Protein AF-A0A2W4JZ59-F1 (afdb_monomer_lite)

Foldseek 3Di:
DKWKWFQALNDTDTQPPWDDDPPDTDGDDDQLDPQQRVSHNPPDGHGPPDMDMDDDDDD

Radius of gyration: 12.39 Å; chains: 1; bounding box: 32×18×29 Å

Secondary structure (DSSP, 8-state):
-EEEEEEETTEEEEETT-EEETTEEE----TTSTTSSS---SS-------EEEEE----

Structure (mmCIF, N/CA/C/O backbone):
data_AF-A0A2W4JZ59-F1
#
_entry.id   AF-A0A2W4JZ59-F1
#
loop_
_atom_site.group_PDB
_atom_site.id
_atom_site.type_symbol
_atom_site.label_atom_id
_atom_site.label_alt_id
_atom_site.label_comp_id
_atom_site.label_asym_id
_atom_site.label_entity_id
_atom_site.label_seq_id
_atom_site.pdbx_PDB_ins_code
_atom_site.Cartn_x
_atom_site.Cartn_y
_atom_site.Cartn_z
_atom_site.occupancy
_atom_site.B_iso_or_equiv
_atom_site.auth_seq_id
_atom_site.auth_comp_id
_atom_site.auth_asym_id
_atom_site.auth_atom_id
_atom_site.pdbx_PDB_model_num
ATOM 1 N N . MET A 1 1 ? -14.673 6.692 9.663 1.00 71.19 1 MET A N 1
ATOM 2 C CA . MET A 1 1 ? -14.019 5.524 9.017 1.00 71.19 1 MET A CA 1
ATOM 3 C C . MET A 1 1 ? -12.532 5.567 9.314 1.00 71.19 1 MET A C 1
ATOM 5 O O . MET A 1 1 ? -11.969 6.657 9.347 1.00 71.19 1 MET A O 1
ATOM 9 N N . THR A 1 2 ? -11.919 4.410 9.541 1.00 86.94 2 THR A N 1
ATOM 10 C CA . THR A 1 2 ? -10.473 4.289 9.758 1.00 86.94 2 THR A CA 1
ATOM 11 C C . THR A 1 2 ? -9.759 4.197 8.410 1.00 86.94 2 THR A C 1
ATOM 13 O O . THR A 1 2 ? -10.224 3.492 7.518 1.00 86.94 2 THR A O 1
ATOM 16 N N . GLN A 1 3 ? -8.662 4.928 8.244 1.00 92.44 3 GLN A N 1
ATOM 17 C CA . GLN A 1 3 ? -7.867 4.994 7.019 1.00 92.44 3 GLN A CA 1
ATOM 18 C C . GLN A 1 3 ? -6.432 4.556 7.308 1.00 92.44 3 GLN A C 1
ATOM 20 O O . GLN A 1 3 ? -5.875 4.915 8.346 1.00 92.44 3 GLN A O 1
ATOM 25 N N . ALA A 1 4 ? -5.829 3.818 6.379 1.00 94.06 4 ALA A N 1
ATOM 26 C CA . ALA A 1 4 ? -4.412 3.481 6.425 1.00 94.06 4 ALA A CA 1
ATOM 27 C C . ALA A 1 4 ? -3.606 4.408 5.508 1.00 94.06 4 ALA A C 1
ATOM 29 O O . ALA A 1 4 ? -4.057 4.786 4.421 1.00 94.06 4 ALA A O 1
ATOM 30 N N . TRP A 1 5 ? -2.407 4.750 5.960 1.00 94.56 5 TRP A N 1
ATOM 31 C CA . TRP A 1 5 ? -1.459 5.621 5.279 1.00 94.56 5 TRP A CA 1
ATOM 32 C C . TRP A 1 5 ? -0.072 4.988 5.332 1.00 94.56 5 TRP A C 1
ATOM 34 O O . TRP A 1 5 ? 0.294 4.373 6.337 1.00 94.56 5 TRP A O 1
ATOM 44 N N . LYS A 1 6 ? 0.695 5.156 4.259 1.00 92.75 6 LYS A N 1
ATOM 45 C CA . LYS A 1 6 ? 2.062 4.652 4.127 1.00 92.75 6 LYS A CA 1
ATOM 46 C C . LYS A 1 6 ? 2.994 5.804 3.771 1.00 92.75 6 LYS A C 1
ATOM 48 O O . LYS A 1 6 ? 2.609 6.669 2.985 1.00 92.75 6 LYS A O 1
ATOM 53 N N . LEU A 1 7 ? 4.194 5.822 4.346 1.00 92.00 7 LEU A N 1
ATOM 54 C CA . LEU A 1 7 ? 5.221 6.784 3.951 1.00 92.00 7 LEU A CA 1
ATOM 55 C C . LEU A 1 7 ? 5.935 6.279 2.690 1.00 92.00 7 LEU A C 1
ATOM 57 O O . LEU A 1 7 ? 6.549 5.215 2.711 1.00 92.00 7 LEU A O 1
ATOM 61 N N . VAL A 1 8 ? 5.862 7.042 1.604 1.00 92.50 8 VAL A N 1
ATOM 62 C CA . VAL A 1 8 ? 6.431 6.713 0.289 1.00 92.50 8 VAL A CA 1
ATOM 63 C C . VAL A 1 8 ? 7.223 7.929 -0.178 1.00 92.50 8 VAL A C 1
ATOM 65 O O . VAL A 1 8 ? 6.686 9.031 -0.217 1.00 92.50 8 VAL A O 1
ATOM 68 N N . GLY A 1 9 ? 8.523 7.775 -0.443 1.00 87.69 9 GLY A N 1
ATOM 69 C CA . GLY A 1 9 ? 9.367 8.897 -0.889 1.00 87.69 9 GLY A CA 1
ATOM 70 C C . GLY A 1 9 ? 9.434 10.094 0.079 1.00 87.69 9 GLY A C 1
ATOM 71 O O . GLY A 1 9 ? 9.794 11.191 -0.332 1.00 87.69 9 GLY A O 1
ATOM 72 N N . G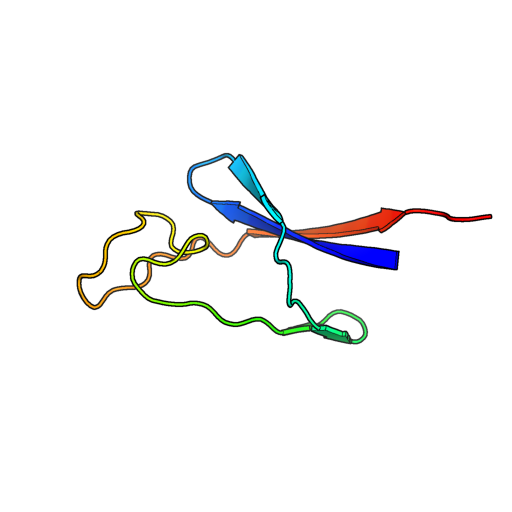LY A 1 10 ? 9.080 9.905 1.358 1.00 88.69 10 GLY A N 1
ATOM 73 C CA . GLY A 1 10 ? 8.995 10.981 2.355 1.00 88.69 10 GLY A CA 1
ATOM 74 C C . GLY A 1 10 ? 7.622 11.655 2.472 1.00 88.69 10 GLY A C 1
ATOM 75 O O . GLY A 1 10 ? 7.455 12.527 3.323 1.00 88.69 10 GLY A O 1
ATOM 76 N N . GLU A 1 11 ? 6.628 11.223 1.694 1.00 91.06 11 GLU A N 1
ATOM 77 C CA . GLU A 1 11 ? 5.257 11.735 1.734 1.00 91.06 11 GLU A CA 1
ATOM 78 C C . GLU A 1 11 ? 4.258 10.662 2.182 1.00 91.06 11 GLU A C 1
ATOM 80 O O . GLU A 1 11 ? 4.437 9.467 1.949 1.00 91.06 11 GLU A O 1
ATOM 85 N N . TRP A 1 12 ? 3.189 11.081 2.863 1.00 92.50 12 TRP A N 1
ATOM 86 C CA . TRP A 1 12 ? 2.133 10.165 3.293 1.00 92.50 12 TRP A CA 1
ATOM 87 C C . TRP A 1 12 ? 1.142 9.916 2.158 1.00 92.50 12 TRP A C 1
ATOM 89 O O . TRP A 1 12 ? 0.341 10.785 1.814 1.00 92.50 12 TRP A O 1
ATOM 99 N N . ALA A 1 13 ? 1.143 8.695 1.632 1.00 93.00 13 ALA A N 1
ATOM 100 C CA . ALA A 1 13 ? 0.185 8.227 0.642 1.00 93.00 13 ALA A CA 1
ATOM 101 C C . ALA A 1 13 ? -0.965 7.466 1.318 1.00 93.00 13 ALA A C 1
ATOM 103 O O . ALA A 1 13 ? -0.750 6.591 2.165 1.00 93.00 13 ALA A O 1
ATOM 104 N N . ARG A 1 14 ? -2.211 7.778 0.936 1.00 93.25 14 ARG A N 1
ATOM 105 C CA . ARG A 1 14 ? -3.390 7.033 1.402 1.00 93.25 14 ARG A CA 1
ATOM 106 C C . ARG A 1 14 ? -3.421 5.653 0.746 1.00 93.25 14 ARG A C 1
ATOM 108 O O . ARG A 1 14 ? -3.416 5.554 -0.478 1.00 93.25 14 ARG A O 1
ATOM 115 N N . VAL A 1 15 ? -3.584 4.603 1.547 1.00 94.38 15 VAL A N 1
ATOM 116 C CA . VAL A 1 15 ? -3.805 3.238 1.050 1.00 94.38 15 VAL A CA 1
ATOM 117 C C . VAL A 1 15 ? -5.310 3.034 0.864 1.00 94.38 15 VAL A C 1
ATOM 119 O O . VAL A 1 15 ? -6.035 2.750 1.818 1.00 94.38 15 VAL A O 1
ATOM 122 N N . ALA A 1 16 ? -5.800 3.283 -0.354 1.00 90.25 16 ALA A N 1
ATOM 123 C CA . ALA A 1 16 ? -7.234 3.389 -0.640 1.00 90.25 16 ALA A CA 1
ATOM 124 C C . ALA A 1 16 ? -8.022 2.103 -0.334 1.00 90.25 16 ALA A C 1
ATOM 126 O O . ALA A 1 16 ? -9.093 2.196 0.267 1.00 90.25 16 ALA A O 1
ATOM 127 N N . ASP A 1 17 ? -7.450 0.946 -0.675 1.00 90.81 17 ASP A N 1
ATOM 128 C CA . ASP A 1 17 ? -8.081 -0.377 -0.567 1.00 90.81 17 ASP A CA 1
ATOM 129 C C . ASP A 1 17 ? -7.562 -1.184 0.635 1.00 90.81 17 ASP A C 1
ATOM 131 O O . ASP A 1 17 ? -7.584 -2.415 0.644 1.00 90.81 17 ASP A O 1
ATOM 135 N N . ALA A 1 18 ? -7.053 -0.492 1.659 1.00 93.94 18 ALA A N 1
ATOM 136 C CA . ALA A 1 18 ? -6.596 -1.141 2.877 1.00 93.94 18 ALA A CA 1
ATOM 137 C C . ALA A 1 18 ? -7.760 -1.777 3.648 1.00 93.94 18 ALA A C 1
ATOM 139 O O . ALA A 1 18 ? -8.737 -1.112 4.002 1.00 93.94 18 ALA A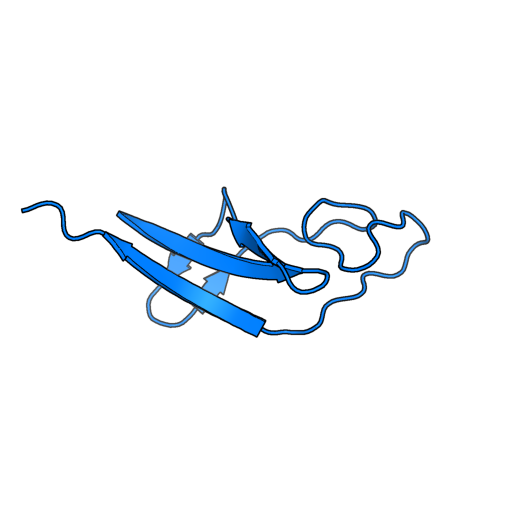 O 1
ATOM 140 N N . VAL A 1 19 ? -7.593 -3.045 4.011 1.00 95.00 19 VAL A N 1
ATOM 141 C CA . VAL A 1 19 ? -8.442 -3.740 4.978 1.00 95.00 19 VAL A CA 1
ATOM 142 C C . VAL A 1 19 ? -7.761 -3.684 6.339 1.00 95.00 19 VAL A C 1
ATOM 144 O O . VAL A 1 19 ? -6.653 -4.189 6.507 1.00 95.00 19 VAL A O 1
ATOM 147 N N . ILE A 1 20 ? -8.424 -3.067 7.318 1.00 92.69 20 ILE A N 1
ATOM 148 C CA . ILE A 1 20 ? -7.923 -2.957 8.692 1.00 92.69 20 ILE A CA 1
ATOM 149 C C . ILE A 1 20 ? -8.693 -3.944 9.572 1.00 92.69 20 ILE A C 1
ATOM 151 O O . ILE A 1 20 ? -9.913 -3.842 9.698 1.00 92.69 20 ILE A O 1
ATOM 155 N N . SER A 1 21 ? -7.982 -4.879 10.202 1.00 93.31 21 SER A N 1
ATOM 156 C CA . SER A 1 21 ? -8.532 -5.861 11.140 1.00 93.31 21 SER A CA 1
ATOM 157 C C . SER A 1 21 ? -7.716 -5.862 12.429 1.00 93.31 21 SER A C 1
ATOM 159 O O . SER A 1 21 ? -6.604 -6.387 12.475 1.00 93.31 21 SER A O 1
ATOM 161 N N . GLY A 1 22 ? -8.257 -5.256 13.490 1.00 90.12 22 GLY A N 1
ATOM 162 C CA . GLY A 1 22 ? -7.526 -5.054 14.742 1.00 90.12 22 GLY A CA 1
ATOM 163 C C . GLY A 1 22 ? -6.280 -4.195 14.516 1.00 90.12 22 GLY A C 1
ATOM 164 O O . GLY A 1 22 ? -6.390 -3.029 14.145 1.00 90.12 22 GLY A O 1
ATOM 165 N N . THR A 1 23 ? -5.102 -4.780 14.725 1.00 89.56 23 THR A N 1
ATOM 166 C CA . THR A 1 23 ? -3.793 -4.146 14.489 1.00 89.56 23 THR A CA 1
ATOM 167 C C . THR A 1 23 ? -3.160 -4.540 13.150 1.00 89.56 23 THR A C 1
ATOM 169 O O . THR A 1 23 ? -2.024 -4.162 12.876 1.00 89.56 23 THR A O 1
ATOM 172 N N . THR A 1 24 ? -3.869 -5.298 12.309 1.00 91.94 24 THR A N 1
ATOM 173 C CA . THR A 1 24 ? -3.388 -5.750 10.999 1.00 91.94 24 THR A CA 1
ATOM 174 C C . THR A 1 24 ? -3.951 -4.875 9.884 1.00 91.94 24 THR A C 1
ATOM 176 O O . THR A 1 24 ? -5.156 -4.633 9.829 1.00 91.94 24 THR A O 1
ATOM 179 N N . VAL A 1 25 ? -3.078 -4.443 8.970 1.00 92.94 25 VAL A N 1
ATOM 180 C CA . VAL A 1 25 ? -3.445 -3.772 7.716 1.00 92.94 25 VAL A CA 1
ATOM 181 C C . VAL A 1 25 ? -3.072 -4.687 6.554 1.00 92.94 25 VAL A C 1
ATOM 183 O O . VAL A 1 25 ? -1.913 -5.074 6.418 1.00 92.94 25 VAL A O 1
ATOM 186 N N . THR A 1 26 ? -4.042 -5.031 5.714 1.00 94.88 26 THR A N 1
ATOM 187 C CA . THR A 1 26 ? -3.840 -5.799 4.479 1.00 94.88 26 THR A CA 1
ATOM 188 C C . THR A 1 26 ? -4.105 -4.897 3.284 1.00 94.88 26 THR A C 1
ATOM 190 O O . THR A 1 26 ? -5.118 -4.205 3.243 1.00 94.88 26 THR A O 1
ATOM 193 N N . TYR A 1 27 ? -3.192 -4.891 2.318 1.00 93.62 27 TYR A N 1
ATOM 194 C CA . TYR A 1 27 ? -3.274 -4.074 1.112 1.00 93.62 27 TYR A CA 1
ATOM 195 C C . TYR A 1 27 ? -2.471 -4.726 -0.019 1.00 93.62 27 TYR A C 1
ATOM 197 O O . TYR A 1 27 ? -1.693 -5.650 0.225 1.00 93.62 27 TYR A O 1
ATOM 205 N N . VAL A 1 28 ? -2.674 -4.258 -1.251 1.00 93.44 28 VAL A N 1
ATOM 206 C CA . VAL A 1 28 ? -1.917 -4.710 -2.424 1.00 93.44 28 VAL A CA 1
ATOM 207 C C . VAL A 1 28 ? -0.781 -3.732 -2.695 1.00 93.44 28 VAL A C 1
ATOM 209 O O . VAL A 1 28 ? -0.990 -2.519 -2.715 1.00 93.44 28 VAL A O 1
ATOM 212 N N . LEU A 1 29 ? 0.408 -4.280 -2.924 1.00 92.25 29 LEU A N 1
ATOM 213 C CA . LEU A 1 29 ? 1.576 -3.552 -3.394 1.00 92.25 29 LEU A CA 1
ATOM 214 C C . LEU A 1 29 ? 1.958 -4.103 -4.768 1.00 92.25 29 LEU A C 1
ATO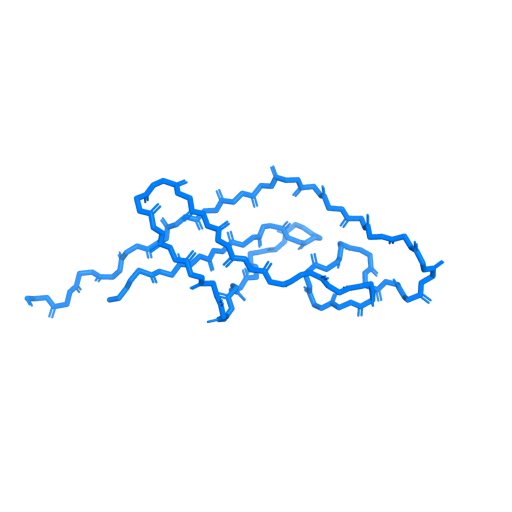M 216 O O . LEU A 1 29 ? 1.995 -5.318 -4.962 1.00 92.25 29 LEU A O 1
ATOM 220 N N . GLN A 1 30 ? 2.175 -3.204 -5.719 1.00 95.12 30 GLN A N 1
ATOM 221 C CA . GLN A 1 30 ? 2.492 -3.517 -7.106 1.00 95.12 30 GLN A CA 1
ATOM 222 C C . GLN A 1 30 ? 3.829 -2.860 -7.450 1.00 95.12 30 GLN A C 1
ATOM 224 O O . GLN A 1 30 ? 4.018 -1.696 -7.109 1.00 95.12 30 GLN A O 1
ATOM 229 N N . ASP A 1 31 ? 4.697 -3.604 -8.133 1.00 96.25 31 ASP A N 1
ATOM 230 C CA . ASP A 1 31 ? 5.949 -3.122 -8.732 1.00 96.25 31 ASP A CA 1
ATOM 231 C C . ASP A 1 31 ? 5.671 -1.970 -9.711 1.00 96.25 31 ASP A C 1
ATOM 233 O O . ASP A 1 31 ? 4.798 -2.084 -10.585 1.00 96.25 31 ASP A O 1
ATOM 237 N N . GLY A 1 32 ? 6.331 -0.833 -9.511 1.00 95.00 32 GLY A N 1
ATOM 23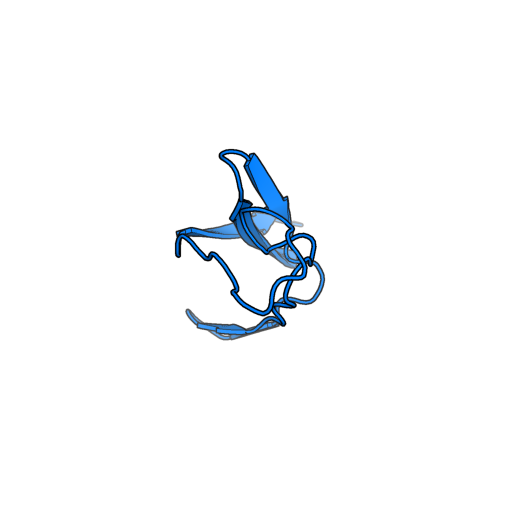8 C CA . GLY A 1 32 ? 6.059 0.420 -10.220 1.00 95.00 32 GLY A CA 1
ATOM 239 C C . GLY A 1 32 ? 4.729 1.088 -9.856 1.00 95.00 32 GLY A C 1
ATOM 240 O O . GLY A 1 32 ? 4.252 1.980 -10.563 1.00 95.00 32 GLY A O 1
ATOM 241 N N . GLY A 1 33 ? 4.073 0.630 -8.788 1.00 93.75 33 GLY A N 1
ATOM 242 C CA . GLY A 1 33 ? 2.799 1.157 -8.314 1.00 93.75 33 GLY A CA 1
ATOM 243 C C . GLY A 1 33 ? 2.947 2.387 -7.405 1.00 93.75 33 GLY A C 1
ATOM 244 O O . GLY A 1 33 ? 4.033 2.700 -6.933 1.00 93.75 33 GLY A O 1
ATOM 245 N N . PRO A 1 34 ? 1.840 3.067 -7.052 1.00 92.12 34 PRO A N 1
ATOM 246 C CA . PRO A 1 34 ? 1.875 4.303 -6.253 1.00 92.12 34 PRO A CA 1
ATOM 247 C C . PRO A 1 34 ? 2.405 4.157 -4.819 1.00 92.12 34 PRO A C 1
ATOM 249 O O . PRO A 1 34 ? 2.612 5.153 -4.131 1.00 92.12 34 PRO A O 1
ATOM 252 N N . LEU A 1 35 ? 2.523 2.921 -4.332 1.00 92.69 35 LEU A N 1
ATOM 253 C CA . LEU A 1 35 ? 3.024 2.604 -2.995 1.00 92.69 35 LEU A CA 1
ATOM 254 C C . LEU A 1 35 ? 4.425 1.983 -3.030 1.00 92.69 35 LEU A C 1
ATOM 256 O O . LEU A 1 35 ? 4.947 1.626 -1.971 1.00 92.69 35 LEU A O 1
ATOM 260 N N . ASP A 1 36 ? 4.995 1.838 -4.223 1.00 93.69 36 ASP A N 1
ATOM 261 C CA . ASP A 1 36 ? 6.384 1.470 -4.450 1.00 93.69 36 ASP A CA 1
ATOM 262 C C . ASP A 1 36 ? 7.256 2.721 -4.323 1.00 93.69 36 ASP A C 1
ATOM 264 O O . ASP A 1 36 ? 6.924 3.765 -4.887 1.00 93.69 36 ASP A O 1
ATOM 268 N N . ALA A 1 37 ? 8.309 2.677 -3.509 1.00 91.94 37 ALA A N 1
ATOM 269 C CA . ALA A 1 37 ? 8.985 3.897 -3.070 1.00 91.94 37 ALA A CA 1
ATOM 270 C C . ALA A 1 37 ? 9.766 4.608 -4.175 1.00 91.94 37 ALA A C 1
ATOM 272 O O . ALA A 1 37 ? 9.905 5.830 -4.110 1.00 91.94 37 ALA A O 1
ATOM 273 N N . ASP A 1 38 ? 10.272 3.874 -5.160 1.00 92.50 38 ASP A N 1
ATOM 274 C CA . ASP A 1 38 ? 10.901 4.443 -6.353 1.00 92.50 38 ASP A CA 1
ATOM 275 C C . ASP A 1 38 ? 9.936 4.545 -7.545 1.00 92.50 38 ASP A C 1
ATOM 277 O O . ASP A 1 38 ? 10.222 5.265 -8.505 1.00 92.50 38 ASP A O 1
ATOM 281 N N . GLY A 1 39 ? 8.780 3.878 -7.471 1.00 92.81 39 GLY A N 1
ATOM 282 C CA . GLY A 1 39 ? 7.783 3.837 -8.535 1.00 92.81 39 GLY A CA 1
ATOM 283 C C . GLY A 1 39 ? 8.293 3.180 -9.821 1.00 92.81 39 GLY A C 1
ATOM 284 O O . GLY A 1 39 ? 7.695 3.395 -10.879 1.00 92.81 39 GLY A O 1
ATOM 285 N N . ALA A 1 40 ? 9.386 2.413 -9.767 1.00 95.75 40 ALA A N 1
ATOM 286 C CA . ALA A 1 40 ? 9.978 1.768 -10.930 1.00 95.75 40 ALA A CA 1
ATOM 287 C C . ALA A 1 40 ? 9.343 0.392 -11.175 1.00 95.75 40 ALA A C 1
ATOM 289 O O . ALA A 1 40 ? 9.201 -0.411 -10.269 1.00 95.75 40 ALA A O 1
ATOM 290 N N . ALA A 1 41 ? 8.959 0.107 -12.422 1.00 96.75 41 ALA A N 1
ATOM 291 C CA . ALA A 1 41 ? 8.529 -1.234 -12.822 1.00 96.75 41 ALA A CA 1
ATOM 292 C C . ALA A 1 41 ? 9.741 -2.028 -13.331 1.00 96.75 41 ALA A C 1
ATOM 294 O O . ALA A 1 41 ? 9.935 -2.168 -14.545 1.00 96.75 41 ALA A O 1
ATOM 295 N N . ASP A 1 42 ? 10.600 -2.468 -12.415 1.00 97.38 42 ASP A N 1
ATOM 296 C CA . ASP A 1 42 ? 11.858 -3.160 -12.718 1.00 97.38 42 ASP A CA 1
ATOM 297 C C . ASP A 1 42 ? 11.971 -4.556 -12.076 1.00 97.38 42 ASP A C 1
ATOM 299 O O . ASP A 1 42 ? 13.001 -5.229 -12.200 1.00 97.38 42 ASP A O 1
ATOM 303 N N . GLY A 1 43 ? 10.879 -5.041 -11.479 1.00 97.19 43 GLY A N 1
ATOM 304 C CA . GLY A 1 43 ? 10.802 -6.325 -10.795 1.00 97.19 43 GLY A CA 1
ATOM 305 C C . GLY A 1 43 ? 11.253 -6.278 -9.335 1.00 97.19 43 GLY A C 1
ATOM 306 O O . GLY A 1 43 ? 11.356 -7.345 -8.716 1.00 97.19 43 GLY A O 1
ATOM 307 N N . VAL A 1 44 ? 11.524 -5.094 -8.781 1.00 95.94 44 VAL A N 1
ATOM 308 C CA . VAL A 1 44 ? 11.912 -4.888 -7.387 1.00 95.94 44 VAL A CA 1
ATOM 309 C C . VAL A 1 44 ? 10.996 -3.861 -6.731 1.00 95.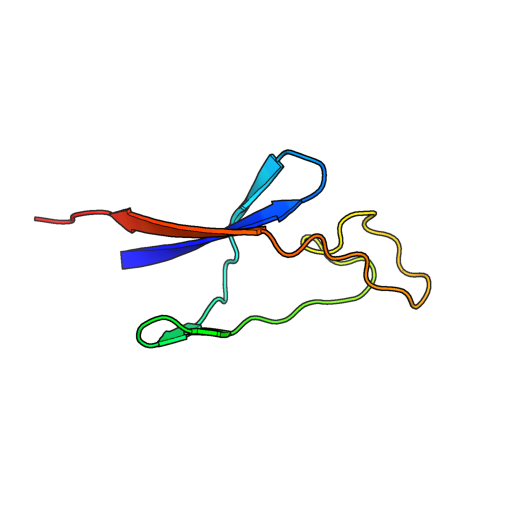94 44 VAL A C 1
ATOM 311 O O . VAL A 1 44 ? 11.098 -2.670 -6.958 1.00 95.94 44 VAL A O 1
ATOM 314 N N . ILE A 1 45 ? 10.203 -4.327 -5.769 1.00 93.94 45 ILE A N 1
ATOM 315 C CA . ILE A 1 45 ? 9.447 -3.428 -4.897 1.00 93.94 45 ILE A CA 1
ATOM 316 C C . ILE A 1 45 ? 10.375 -2.862 -3.818 1.00 93.94 45 ILE A C 1
ATOM 318 O O . ILE A 1 45 ? 10.915 -3.612 -2.992 1.00 93.94 45 ILE A O 1
ATOM 322 N N . VAL A 1 46 ? 10.485 -1.538 -3.752 1.00 92.31 46 VAL A N 1
A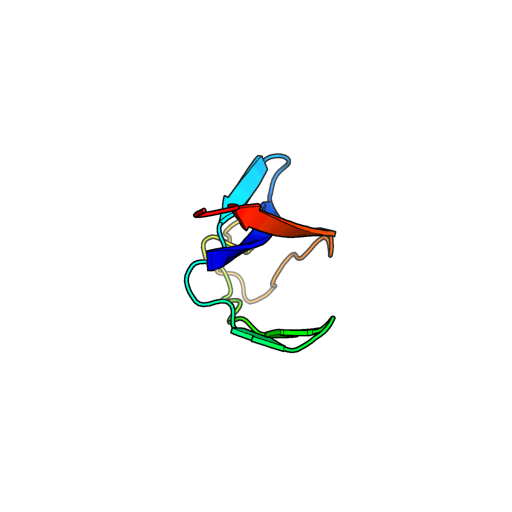TOM 323 C CA . VAL A 1 46 ? 11.180 -0.822 -2.682 1.00 92.31 46 VAL A CA 1
ATOM 324 C C . VAL A 1 46 ? 10.161 -0.365 -1.638 1.00 92.31 46 VAL A C 1
ATOM 326 O O . VAL A 1 46 ? 9.384 0.563 -1.846 1.00 92.31 46 VAL A O 1
ATOM 329 N N . ASP A 1 47 ? 10.173 -1.006 -0.465 1.00 88.00 47 ASP A N 1
ATOM 330 C CA . ASP A 1 47 ? 9.215 -0.729 0.613 1.00 88.00 47 ASP A CA 1
ATOM 331 C C . ASP A 1 47 ? 9.889 -0.427 1.966 1.00 88.00 47 ASP A C 1
ATOM 333 O O . ASP A 1 47 ? 10.168 -1.340 2.753 1.00 88.00 47 ASP A O 1
ATOM 337 N N . PRO A 1 48 ? 10.119 0.856 2.299 1.00 82.19 48 PRO A N 1
ATOM 338 C CA . PRO A 1 48 ? 10.379 1.263 3.670 1.00 82.19 48 PRO A CA 1
ATOM 339 C C . PRO A 1 48 ? 9.101 1.065 4.500 1.00 82.19 48 PRO A C 1
ATOM 341 O O . PRO A 1 48 ? 8.152 1.844 4.400 1.00 82.19 48 PRO A O 1
ATOM 344 N N . VAL A 1 49 ? 9.072 0.030 5.345 1.00 78.69 49 VAL A N 1
ATOM 345 C CA . VAL A 1 49 ? 7.879 -0.318 6.135 1.00 78.69 49 VAL A CA 1
ATOM 346 C C . VAL A 1 49 ? 7.619 0.730 7.226 1.00 78.69 49 VAL A C 1
ATOM 348 O O . VAL A 1 49 ? 8.065 0.596 8.367 1.00 78.69 49 VAL A O 1
ATOM 351 N N . LEU A 1 50 ? 6.863 1.776 6.882 1.00 87.94 50 LEU A N 1
ATOM 352 C CA . LEU A 1 50 ? 6.338 2.772 7.815 1.00 87.94 50 LEU A CA 1
ATOM 353 C C . LEU A 1 50 ? 4.843 3.009 7.558 1.00 87.94 50 LEU A C 1
ATOM 355 O O . LEU A 1 50 ? 4.444 3.535 6.517 1.00 87.94 50 LEU A O 1
ATOM 359 N N . PHE A 1 51 ? 4.017 2.630 8.533 1.00 89.31 51 PHE A N 1
ATOM 360 C CA . PHE A 1 51 ? 2.556 2.677 8.451 1.00 89.31 51 PHE A CA 1
ATOM 361 C C . PHE A 1 51 ? 1.951 3.572 9.530 1.00 89.31 51 PHE A C 1
ATOM 363 O O . PHE A 1 51 ? 2.401 3.576 10.676 1.00 89.31 51 PHE A O 1
ATOM 370 N N . ALA A 1 52 ? 0.875 4.270 9.171 1.00 89.31 52 ALA A N 1
ATOM 371 C CA . ALA A 1 52 ? 0.026 5.005 10.096 1.00 89.31 52 ALA A CA 1
ATOM 372 C C . ALA A 1 52 ? -1.448 4.653 9.875 1.00 89.31 52 ALA A C 1
ATOM 374 O O . ALA A 1 52 ? -1.903 4.419 8.753 1.00 89.31 52 ALA A O 1
ATOM 375 N N . VAL A 1 53 ? -2.210 4.644 10.966 1.00 87.81 53 VAL A N 1
ATOM 376 C CA . VAL A 1 53 ? -3.660 4.454 10.946 1.00 87.81 53 VAL A CA 1
ATOM 377 C C . VAL A 1 53 ? -4.303 5.718 11.501 1.00 87.81 53 VAL A C 1
ATOM 379 O O . VAL A 1 53 ? -4.044 6.099 12.641 1.00 87.81 53 VAL A O 1
ATOM 382 N N . ALA A 1 54 ? -5.131 6.375 10.693 1.00 86.25 54 ALA A N 1
ATOM 383 C CA . ALA A 1 54 ? -5.861 7.577 11.073 1.00 86.25 54 ALA A CA 1
ATOM 384 C C . ALA A 1 54 ? -7.349 7.252 11.220 1.00 86.25 54 ALA A C 1
ATOM 386 O O . ALA A 1 54 ? -7.970 6.697 10.312 1.00 86.25 54 ALA A O 1
ATOM 387 N N . ALA A 1 55 ? -7.939 7.613 12.356 1.00 79.12 55 ALA A N 1
ATOM 388 C CA . ALA A 1 55 ? -9.374 7.504 12.576 1.00 79.12 55 ALA A CA 1
ATOM 389 C C . ALA A 1 55 ? -10.007 8.898 12.539 1.00 79.12 55 ALA A C 1
ATOM 391 O O . ALA A 1 55 ? -9.606 9.785 13.288 1.00 79.12 55 ALA A O 1
ATOM 392 N N . ALA A 1 56 ? -11.016 9.082 11.688 1.00 72.25 56 ALA A N 1
ATOM 393 C CA . ALA A 1 56 ? -11.896 10.241 11.775 1.00 72.25 56 ALA A CA 1
ATOM 394 C C . ALA A 1 56 ? -13.056 9.920 12.729 1.00 72.25 56 ALA A C 1
ATOM 396 O O . ALA A 1 56 ? -13.813 8.975 12.475 1.00 72.25 56 ALA A O 1
ATOM 397 N N . PHE A 1 57 ? -13.192 10.701 13.804 1.00 60.53 57 PHE A N 1
ATOM 398 C CA . PHE A 1 57 ? -14.389 10.719 14.647 1.00 60.53 57 PHE A CA 1
ATOM 399 C C . PHE A 1 57 ? -15.544 11.341 13.855 1.00 60.53 57 PHE A C 1
ATOM 401 O O . PHE A 1 57 ? -15.392 12.435 13.314 1.00 60.53 57 PHE A O 1
ATOM 408 N N . THR A 1 58 ? -16.675 10.643 13.754 1.00 64.81 58 THR A N 1
ATOM 409 C CA . THR A 1 58 ? -17.824 11.084 12.942 1.00 64.81 58 THR A CA 1
ATOM 410 C C . THR A 1 58 ? -19.026 11.561 13.759 1.00 64.81 58 THR A C 1
ATOM 412 O O . THR A 1 58 ? -20.037 11.893 13.147 1.00 64.81 58 THR A O 1
ATOM 415 N N . GLY A 1 59 ? -18.903 11.661 15.091 1.00 55.22 59 GLY A N 1
ATOM 416 C CA . GLY A 1 59 ? -20.037 11.944 15.980 1.00 55.22 59 GLY A CA 1
ATOM 417 C C . GLY A 1 59 ? -20.800 10.685 16.348 1.00 55.22 59 GLY A C 1
ATOM 418 O O . GLY A 1 59 ? -21.140 9.921 15.418 1.00 55.22 59 GLY A O 1
#

pLDDT: mean 89.46, std 8.57, range [55.22, 97.38]

Sequence (59 aa):
MTQAWKLVGGEWARVADAVISGTTVTYVLQDGGPLDADGAADGVIVDPVLFAVAAAFTG